Protein AF-A0A2J6HKF2-F1 (afdb_monomer)

Sequence (153 aa):
IDINWTRMLIRAAAVVVIFVSSYIFFDYIINKNQEPVIAEVEANDPEDIRTYQELMEAEYYYTSMIENRKEEFIRLTGNNAPLRKEITIELKELDKVYRELKEDLKDNADNEEVVVAMIQNYRLKLEILEEILLQLQPANENTKDDEKKSINL

Secondary structure (DSSP, 8-state):
----HHHHHHHHHHHHHHHHHHHHHHHHHHTTS------------HHHHHHHHHHHHHHHHHHHHHHHHHHHHHHHHTT-HHHHHHHHHHHHHHHHHHHHHHHHGGGTS-HHHHHHHHHHHHHHHHHHHHHHHHHHS-S-S--SSS-------

Nearest PDB structures (foldseek):
  5n72-assembly1_A-2  TM=4.509E-01  e=8.449E-01  Legionella pneumophila
  6zbf-assembly1_D  TM=2.343E-01  e=2.184E+00  Plasmodium falciparum

Solvent-accessible surface area (backbone atoms only — not comparable to full-atom values): 9293 Å² total; per-residue (Å²): 133,88,74,69,59,67,64,58,50,52,53,56,49,48,52,54,47,49,55,54,49,52,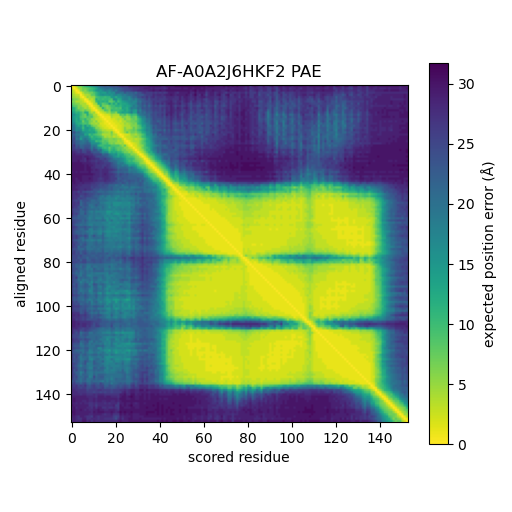54,56,52,49,54,73,71,64,73,78,79,77,79,90,74,87,79,75,92,73,89,82,56,75,64,61,58,52,50,54,50,53,42,53,54,45,53,57,55,42,51,55,52,36,52,56,40,49,54,50,44,52,64,76,46,68,84,48,58,69,62,54,50,53,56,51,51,54,50,48,50,48,54,48,54,46,53,51,43,55,51,45,47,72,72,71,53,60,56,65,62,38,43,53,52,48,51,48,48,47,50,50,53,35,48,56,43,52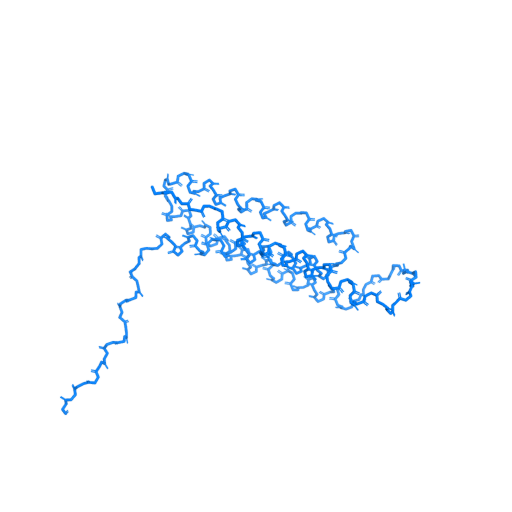,56,53,42,61,72,68,47,76,95,77,84,86,84,87,84,89,77,82,73,88,78,89,135

Structure (mmCIF, N/CA/C/O backbone):
data_AF-A0A2J6HKF2-F1
#
_entry.id   AF-A0A2J6HKF2-F1
#
loop_
_atom_site.group_PDB
_atom_site.id
_atom_site.type_symbol
_atom_site.label_atom_id
_atom_site.label_alt_id
_atom_site.label_comp_id
_atom_site.label_asym_id
_atom_site.label_entity_id
_atom_site.label_seq_id
_atom_site.pdbx_PDB_ins_code
_atom_site.Cartn_x
_atom_site.Cartn_y
_atom_site.Cartn_z
_atom_site.occupancy
_atom_site.B_iso_or_equiv
_atom_site.auth_seq_id
_atom_site.auth_comp_id
_atom_site.auth_asym_id
_atom_site.auth_atom_id
_atom_site.pdbx_PDB_model_num
ATOM 1 N N . ILE A 1 1 ? -33.336 -10.599 2.705 1.00 41.84 1 ILE A N 1
ATOM 2 C CA . ILE A 1 1 ? -32.829 -9.612 1.724 1.00 41.84 1 ILE A CA 1
ATOM 3 C C . ILE A 1 1 ? -31.877 -10.396 0.850 1.00 41.84 1 ILE A C 1
ATOM 5 O O . ILE A 1 1 ? -30.749 -10.633 1.261 1.00 41.84 1 ILE A O 1
ATOM 9 N N . ASP A 1 2 ? -32.374 -10.914 -0.268 1.00 44.84 2 ASP A N 1
ATOM 10 C CA . ASP A 1 2 ? -31.558 -11.728 -1.164 1.00 44.84 2 ASP A CA 1
ATOM 11 C C . ASP A 1 2 ? -30.706 -10.786 -2.009 1.00 44.84 2 ASP A C 1
ATOM 13 O O . ASP A 1 2 ? -31.159 -10.167 -2.972 1.00 44.84 2 ASP A O 1
ATOM 17 N N . ILE A 1 3 ? -29.474 -10.595 -1.545 1.00 61.59 3 ILE A N 1
ATOM 18 C CA . ILE A 1 3 ? -28.462 -9.783 -2.210 1.00 61.59 3 ILE A CA 1
ATOM 19 C C . ILE A 1 3 ? -28.074 -10.515 -3.495 1.00 61.59 3 ILE A C 1
ATOM 21 O O . ILE A 1 3 ? -27.706 -11.686 -3.484 1.00 61.59 3 ILE A O 1
ATOM 25 N N . ASN A 1 4 ? -28.206 -9.832 -4.629 1.00 52.34 4 ASN A N 1
ATOM 26 C CA . ASN A 1 4 ? -28.032 -10.413 -5.957 1.00 52.34 4 ASN A CA 1
ATOM 27 C C . ASN A 1 4 ? -26.537 -10.435 -6.337 1.00 52.34 4 ASN A C 1
ATOM 29 O O . ASN A 1 4 ? -26.065 -9.646 -7.160 1.00 52.34 4 ASN A O 1
ATOM 33 N N . TRP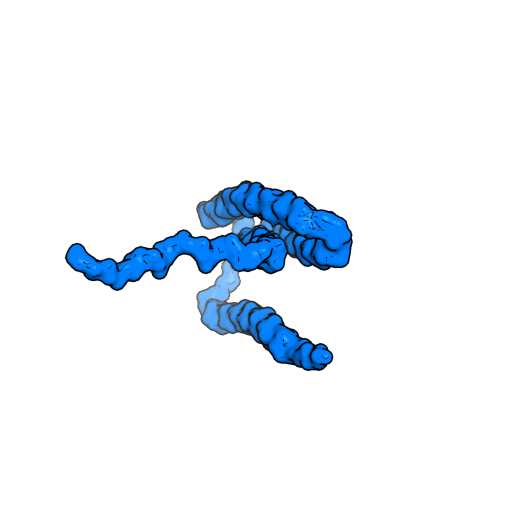 A 1 5 ? -25.789 -11.339 -5.697 1.00 53.00 5 TRP A N 1
ATOM 34 C CA . TRP A 1 5 ? -24.332 -11.523 -5.812 1.00 53.00 5 TRP A CA 1
ATOM 35 C C . TRP A 1 5 ? -23.825 -11.712 -7.249 1.00 53.00 5 TRP A C 1
ATOM 37 O O . TRP A 1 5 ? -22.686 -11.376 -7.569 1.00 53.00 5 TRP A O 1
ATOM 47 N N . THR A 1 6 ? -24.688 -12.164 -8.155 1.00 52.53 6 THR A N 1
ATOM 48 C CA . THR A 1 6 ? -24.364 -12.369 -9.570 1.00 52.53 6 THR A CA 1
ATOM 49 C C . THR A 1 6 ? -24.029 -11.070 -10.304 1.00 52.53 6 THR A C 1
ATOM 51 O O . THR A 1 6 ? -23.136 -11.064 -11.144 1.00 52.53 6 THR A O 1
ATOM 54 N N . ARG A 1 7 ? -24.660 -9.934 -9.970 1.00 45.19 7 ARG A N 1
ATOM 55 C CA . ARG A 1 7 ? -24.357 -8.648 -10.633 1.00 45.19 7 ARG A CA 1
ATOM 56 C C . ARG A 1 7 ? -23.067 -8.004 -10.131 1.00 45.19 7 ARG A C 1
ATOM 58 O O . ARG A 1 7 ? -22.425 -7.280 -10.886 1.00 45.19 7 ARG A O 1
ATOM 65 N N . MET A 1 8 ? -22.699 -8.264 -8.879 1.00 48.19 8 MET A N 1
ATOM 66 C CA . MET A 1 8 ? -21.469 -7.746 -8.277 1.00 48.19 8 MET A CA 1
ATOM 67 C C . MET A 1 8 ? -20.250 -8.528 -8.789 1.00 48.19 8 MET A C 1
ATOM 69 O O . MET A 1 8 ? -19.262 -7.923 -9.194 1.00 48.19 8 MET A O 1
ATOM 73 N N . LEU A 1 9 ? -20.385 -9.853 -8.931 1.00 53.12 9 LEU A N 1
ATOM 74 C CA . LEU A 1 9 ? -19.372 -10.704 -9.561 1.00 53.12 9 LEU A CA 1
ATOM 75 C C . LEU A 1 9 ? -19.178 -10.401 -11.052 1.00 53.12 9 LEU A C 1
ATOM 77 O O . LEU A 1 9 ? -18.043 -10.375 -11.508 1.00 53.12 9 LEU A O 1
ATOM 81 N N . ILE A 1 10 ? -20.243 -10.107 -11.811 1.00 41.16 10 ILE A N 1
ATOM 82 C CA . ILE A 1 10 ? -20.109 -9.736 -13.234 1.00 41.16 10 ILE A CA 1
ATOM 83 C C . ILE A 1 10 ? -19.334 -8.417 -13.404 1.00 41.16 10 ILE A C 1
ATOM 85 O O . ILE A 1 10 ? -18.584 -8.283 -14.365 1.00 41.16 10 ILE A O 1
ATOM 89 N N . ARG A 1 11 ? -19.458 -7.457 -12.474 1.00 43.72 11 ARG A N 1
ATOM 90 C CA . ARG A 1 11 ? -18.701 -6.191 -12.523 1.00 43.72 11 ARG A CA 1
ATOM 91 C C . ARG A 1 11 ? -17.224 -6.381 -12.170 1.00 43.72 11 ARG A C 1
ATOM 93 O O . ARG A 1 11 ? -16.383 -5.848 -12.881 1.00 43.72 11 ARG A O 1
ATOM 100 N N . ALA A 1 12 ? -16.909 -7.186 -11.154 1.00 49.03 12 ALA A N 1
ATOM 101 C CA . ALA A 1 12 ? -15.525 -7.532 -10.816 1.00 49.03 12 ALA A CA 1
ATOM 102 C C . ALA A 1 12 ? -14.856 -8.385 -11.914 1.00 49.03 12 ALA A C 1
ATOM 104 O O . ALA A 1 12 ? -13.727 -8.113 -12.315 1.00 49.03 12 ALA A O 1
ATOM 105 N N . ALA A 1 13 ? -15.582 -9.354 -12.481 1.00 49.31 13 ALA A N 1
ATOM 106 C CA . ALA A 1 13 ? -15.103 -10.162 -13.599 1.00 49.31 13 ALA A CA 1
ATOM 107 C C . ALA A 1 13 ? -14.910 -9.328 -14.874 1.00 49.31 13 ALA A C 1
ATOM 109 O O . ALA A 1 13 ? -13.947 -9.557 -15.592 1.00 49.31 13 ALA A O 1
ATOM 110 N N . ALA A 1 14 ? -15.765 -8.336 -15.148 1.00 44.91 14 ALA A N 1
ATOM 111 C CA . ALA A 1 14 ? -15.590 -7.449 -16.296 1.00 44.91 14 ALA A CA 1
ATOM 112 C C . ALA A 1 14 ? -14.310 -6.609 -16.190 1.00 44.91 14 ALA A C 1
ATOM 114 O O . ALA A 1 14 ? -13.643 -6.429 -17.197 1.00 44.91 14 ALA A O 1
ATOM 115 N N . VAL A 1 15 ? -13.927 -6.151 -14.993 1.00 49.38 15 VAL A N 1
ATOM 116 C CA . VAL A 1 15 ? -12.674 -5.402 -14.790 1.00 49.38 15 VAL A CA 1
ATOM 117 C C . VAL A 1 15 ? -11.463 -6.304 -15.034 1.00 49.38 15 VAL A C 1
ATOM 119 O O . VAL A 1 15 ? -10.610 -5.957 -15.841 1.00 49.38 15 VAL A O 1
ATOM 122 N N . VAL A 1 16 ? -11.431 -7.505 -14.447 1.00 52.12 16 VAL A N 1
ATOM 123 C CA . VAL A 1 16 ? -10.344 -8.478 -14.676 1.00 52.12 16 VAL A CA 1
ATOM 124 C C . VAL A 1 16 ? -10.275 -8.908 -16.145 1.00 52.12 16 VAL A C 1
ATOM 126 O O . VAL A 1 16 ? -9.195 -8.979 -16.720 1.00 52.12 16 VAL A O 1
ATOM 129 N N . VAL A 1 17 ? -11.421 -9.129 -16.795 1.00 52.28 17 VAL A N 1
ATOM 130 C CA . VAL A 1 17 ? -11.484 -9.449 -18.227 1.00 52.28 17 VAL A CA 1
ATOM 131 C C . VAL A 1 17 ? -11.051 -8.259 -19.081 1.00 52.28 17 VAL A C 1
ATOM 133 O O . VAL A 1 17 ? -10.390 -8.487 -20.084 1.00 52.28 17 VAL A O 1
ATOM 136 N N . ILE A 1 18 ? -11.346 -7.008 -18.713 1.00 58.44 18 ILE A N 1
ATOM 137 C CA . ILE A 1 18 ? -10.837 -5.814 -19.413 1.00 58.44 18 ILE A CA 1
ATOM 138 C C . ILE A 1 18 ? -9.315 -5.726 -19.276 1.00 58.44 18 ILE A C 1
ATOM 140 O O . ILE A 1 18 ? -8.656 -5.522 -20.284 1.00 58.44 18 ILE A O 1
ATOM 144 N N . PHE A 1 19 ? -8.739 -5.958 -18.093 1.00 55.31 19 PHE A N 1
ATOM 145 C CA . PHE A 1 19 ? -7.281 -5.966 -17.916 1.00 55.31 19 PHE A CA 1
ATOM 146 C C . PHE A 1 19 ? -6.605 -7.097 -18.705 1.00 55.31 19 PHE A C 1
ATOM 148 O O . PHE A 1 19 ? -5.658 -6.848 -19.445 1.00 55.31 19 PHE A O 1
ATOM 155 N N . VAL A 1 20 ? -7.142 -8.319 -18.648 1.00 57.41 20 VAL A N 1
ATOM 156 C CA . VAL A 1 20 ? -6.586 -9.473 -19.378 1.00 57.41 20 VAL A CA 1
ATOM 157 C C . VAL A 1 20 ? -6.794 -9.342 -20.891 1.00 57.41 20 VAL A C 1
ATOM 159 O O . VAL A 1 20 ? -5.908 -9.670 -21.674 1.00 57.41 20 VAL A O 1
ATOM 162 N N . SER A 1 21 ? -7.946 -8.836 -21.338 1.00 39.84 21 SER A N 1
ATOM 163 C CA . SER A 1 21 ? -8.199 -8.614 -22.768 1.00 39.84 21 SER A CA 1
ATOM 164 C C . SER A 1 21 ? -7.426 -7.419 -23.320 1.00 39.84 21 SER A C 1
ATOM 166 O O . SER A 1 21 ? -6.968 -7.497 -24.454 1.00 39.84 21 SER A O 1
ATOM 168 N N . SER A 1 22 ? -7.213 -6.362 -22.528 1.00 52.97 22 SER A N 1
ATOM 169 C CA . SER A 1 22 ? -6.341 -5.235 -22.880 1.00 52.97 22 SER A CA 1
ATOM 170 C C . SER A 1 22 ? -4.886 -5.684 -23.020 1.00 52.97 22 SER A C 1
ATOM 172 O O . SER A 1 22 ? -4.218 -5.229 -23.942 1.00 52.97 22 SER A O 1
ATOM 174 N N . TYR A 1 23 ? -4.426 -6.614 -22.174 1.00 61.97 23 TYR A N 1
ATOM 175 C CA . TYR A 1 23 ? -3.093 -7.219 -22.259 1.00 61.97 23 TYR A CA 1
ATOM 176 C C . TYR A 1 23 ? -2.910 -8.028 -23.558 1.00 61.97 23 TYR A C 1
ATOM 178 O O . TYR A 1 23 ? -1.983 -7.781 -24.324 1.00 61.97 23 TYR A O 1
ATOM 186 N N . ILE A 1 24 ? -3.862 -8.910 -23.898 1.00 57.03 24 ILE A N 1
ATOM 187 C CA . ILE A 1 24 ? -3.799 -9.721 -25.134 1.00 57.03 24 ILE A CA 1
ATOM 188 C C . ILE A 1 24 ? -3.979 -8.860 -26.405 1.00 57.03 24 ILE A C 1
ATOM 190 O O . ILE A 1 24 ? -3.396 -9.145 -27.451 1.00 57.03 24 ILE A O 1
ATOM 194 N N . PHE A 1 25 ? -4.790 -7.798 -26.341 1.00 53.94 25 PHE A N 1
ATOM 195 C CA . PHE A 1 25 ? -5.052 -6.900 -27.473 1.00 53.94 25 PHE A CA 1
ATOM 196 C C . PHE A 1 25 ? -3.847 -6.011 -27.825 1.00 53.94 25 PHE A C 1
ATOM 198 O O . PHE A 1 25 ? -3.660 -5.688 -29.000 1.00 53.94 25 PHE A O 1
ATOM 205 N N . PHE A 1 26 ? -3.020 -5.648 -26.837 1.00 53.91 26 PHE A N 1
ATOM 206 C CA . PHE A 1 26 ? -1.801 -4.862 -27.052 1.00 53.91 26 PHE A CA 1
ATOM 207 C C . PHE A 1 26 ? -0.702 -5.680 -27.753 1.00 53.91 26 PHE A C 1
ATOM 209 O O . PHE A 1 26 ? -0.133 -5.201 -28.737 1.00 53.91 26 PHE A O 1
ATOM 216 N N . ASP A 1 27 ? -0.488 -6.936 -27.338 1.00 55.44 27 ASP A N 1
ATOM 217 C CA . ASP A 1 27 ? 0.474 -7.857 -27.970 1.00 55.44 27 ASP A CA 1
ATOM 218 C C . ASP A 1 27 ? 0.139 -8.105 -29.460 1.00 55.44 27 ASP A C 1
ATOM 220 O O . ASP A 1 27 ? 0.992 -7.995 -30.340 1.00 55.44 27 ASP A O 1
ATOM 224 N N . TYR A 1 28 ? -1.144 -8.304 -29.796 1.00 59.81 28 TYR A N 1
ATOM 225 C CA . TYR A 1 28 ? -1.573 -8.587 -31.176 1.00 59.81 28 TYR A CA 1
ATOM 226 C C . TYR A 1 28 ? -1.420 -7.407 -32.164 1.00 59.81 28 TYR A C 1
ATOM 228 O O . TYR A 1 28 ? -1.269 -7.632 -33.368 1.00 59.81 28 TYR A O 1
ATOM 236 N N . ILE A 1 29 ? -1.477 -6.150 -31.703 1.00 53.44 29 ILE A N 1
ATOM 237 C CA . ILE A 1 29 ? -1.388 -4.964 -32.582 1.00 53.44 29 ILE A CA 1
ATOM 238 C C . ILE A 1 29 ? 0.049 -4.436 -32.711 1.00 53.44 29 ILE A C 1
ATOM 240 O O . ILE A 1 29 ? 0.401 -3.913 -33.772 1.00 53.44 29 ILE A O 1
ATOM 244 N N . ILE A 1 30 ? 0.888 -4.594 -31.682 1.00 53.31 30 ILE A N 1
ATOM 245 C CA . ILE A 1 30 ? 2.259 -4.053 -31.664 1.00 53.31 30 ILE A CA 1
ATOM 246 C C . ILE A 1 30 ? 3.281 -5.047 -32.246 1.00 53.31 30 ILE A C 1
ATOM 248 O O . ILE A 1 30 ? 4.246 -4.630 -32.892 1.00 53.31 30 ILE A O 1
ATOM 252 N N . ASN A 1 31 ? 3.028 -6.356 -32.156 1.00 48.28 31 ASN A N 1
ATOM 253 C CA . ASN A 1 31 ? 3.971 -7.407 -32.554 1.00 48.28 31 ASN A CA 1
ATOM 254 C C . ASN A 1 31 ? 3.982 -7.750 -34.067 1.00 48.28 31 ASN A C 1
ATOM 256 O O . ASN A 1 31 ? 4.092 -8.914 -34.452 1.00 48.28 31 ASN A O 1
ATOM 260 N N . LYS A 1 32 ? 3.838 -6.761 -34.968 1.00 46.19 32 LYS A N 1
ATOM 261 C CA . LYS A 1 32 ? 3.923 -7.003 -36.430 1.00 46.19 32 LYS A CA 1
ATOM 262 C C . LYS A 1 32 ? 5.205 -6.503 -37.107 1.00 46.19 32 LYS A C 1
ATOM 264 O O . LYS A 1 32 ? 5.373 -6.784 -38.287 1.00 46.19 32 LYS A O 1
ATOM 269 N N . ASN A 1 33 ? 6.122 -5.819 -36.416 1.00 46.97 33 ASN A N 1
ATOM 270 C CA . ASN A 1 33 ? 7.251 -5.154 -37.094 1.00 46.97 33 ASN A CA 1
ATOM 271 C C . ASN A 1 33 ? 8.642 -5.284 -36.441 1.00 46.97 33 ASN A C 1
ATOM 273 O O . ASN A 1 33 ? 9.504 -4.469 -36.764 1.00 46.97 33 ASN A O 1
ATOM 277 N N . GLN A 1 34 ? 8.925 -6.261 -35.576 1.00 44.22 34 GLN A N 1
ATOM 278 C CA . GLN A 1 34 ? 10.287 -6.399 -35.035 1.00 44.22 34 GLN A CA 1
ATOM 279 C C . GLN A 1 34 ? 10.849 -7.807 -35.232 1.00 44.22 34 GLN A C 1
ATOM 281 O O . GLN A 1 34 ? 10.341 -8.793 -34.708 1.00 44.22 34 GLN A O 1
ATOM 286 N N . GLU A 1 35 ? 11.891 -7.876 -36.062 1.00 42.75 35 GLU A N 1
ATOM 287 C CA . GLU A 1 35 ? 12.755 -9.045 -36.198 1.00 42.75 35 GLU A CA 1
ATOM 288 C C . GLU A 1 35 ? 13.556 -9.287 -34.907 1.00 42.75 35 GLU A C 1
ATOM 290 O O . GLU A 1 35 ? 13.872 -8.329 -34.196 1.00 42.75 35 GLU A O 1
ATOM 295 N N . PRO A 1 36 ? 13.923 -10.544 -34.597 1.00 44.44 36 PRO A N 1
ATOM 296 C CA . PRO A 1 36 ? 14.576 -10.874 -33.342 1.00 44.44 36 PRO A CA 1
ATOM 297 C C . PRO A 1 36 ? 16.064 -10.509 -33.410 1.00 44.44 36 PRO A C 1
ATOM 299 O O . PRO A 1 36 ? 16.843 -11.159 -34.109 1.00 44.44 36 PRO A O 1
ATOM 302 N N . VAL A 1 37 ? 16.481 -9.491 -32.656 1.00 40.50 37 VAL A N 1
ATOM 303 C CA . VAL A 1 37 ? 17.900 -9.250 -32.367 1.00 40.50 37 VAL A CA 1
ATOM 304 C C . VAL A 1 37 ? 18.256 -9.998 -31.086 1.00 40.50 37 VAL A C 1
ATOM 306 O O . VAL A 1 37 ? 17.614 -9.846 -30.053 1.00 40.50 37 VAL A O 1
ATOM 309 N N . ILE A 1 38 ? 19.274 -10.847 -31.181 1.00 48.09 38 ILE A N 1
ATOM 310 C CA . ILE A 1 38 ? 19.837 -11.620 -30.074 1.00 48.09 38 ILE A CA 1
ATOM 311 C C . ILE A 1 38 ? 20.533 -10.616 -29.141 1.00 48.09 38 ILE A C 1
ATOM 313 O O . ILE A 1 38 ? 21.548 -10.041 -29.527 1.00 48.09 38 ILE A O 1
ATOM 317 N N . ALA A 1 39 ? 19.958 -10.348 -27.968 1.00 45.59 39 ALA A N 1
ATOM 318 C CA . ALA A 1 39 ? 20.466 -9.337 -27.046 1.00 45.59 39 ALA A CA 1
ATOM 319 C C . ALA A 1 39 ? 21.625 -9.888 -26.201 1.00 45.59 39 ALA A C 1
ATOM 321 O O . ALA A 1 39 ? 21.461 -10.791 -25.378 1.00 45.59 39 ALA A O 1
ATOM 322 N N . GLU A 1 40 ? 22.808 -9.329 -26.435 1.00 39.88 40 GLU A N 1
ATOM 323 C CA . GLU A 1 40 ? 23.931 -9.343 -25.505 1.00 39.88 40 GLU A CA 1
ATOM 324 C C . GLU A 1 40 ? 23.541 -8.490 -24.286 1.00 39.88 40 GLU A C 1
ATOM 326 O O . GLU A 1 40 ? 22.995 -7.398 -24.435 1.00 39.88 40 GLU A O 1
ATOM 331 N N . VAL A 1 41 ? 23.761 -9.013 -23.079 1.00 48.56 41 VAL A N 1
ATOM 332 C CA . VAL A 1 41 ? 23.441 -8.328 -21.820 1.00 48.56 41 VAL A CA 1
ATOM 333 C C . VAL A 1 41 ? 24.370 -7.125 -21.659 1.00 48.56 41 VAL A C 1
ATOM 335 O O . VAL A 1 41 ? 25.511 -7.275 -21.221 1.00 48.56 41 VAL A O 1
ATOM 338 N N . GLU A 1 42 ? 23.876 -5.934 -21.982 1.00 42.06 42 GLU A N 1
ATOM 339 C CA . GLU A 1 42 ? 24.492 -4.664 -21.604 1.00 42.06 42 GLU A CA 1
ATOM 340 C C . GLU A 1 42 ? 23.560 -3.964 -20.609 1.00 42.06 42 GLU A C 1
ATOM 342 O O . GLU A 1 42 ? 22.557 -3.356 -20.964 1.00 42.06 42 GLU A O 1
ATOM 347 N N . ALA A 1 43 ? 23.865 -4.132 -19.321 1.00 53.22 43 ALA A N 1
ATOM 348 C CA . ALA A 1 43 ? 23.220 -3.379 -18.258 1.00 53.22 43 ALA A CA 1
ATOM 349 C C . ALA A 1 43 ? 23.590 -1.892 -18.388 1.00 53.22 43 ALA A C 1
ATOM 351 O O . ALA A 1 43 ? 24.755 -1.582 -18.656 1.00 53.22 43 ALA A O 1
ATOM 352 N N . ASN A 1 44 ? 22.622 -1.022 -18.080 1.00 52.44 44 ASN A N 1
ATOM 353 C CA . ASN A 1 44 ? 22.648 0.451 -18.024 1.00 52.44 44 ASN A CA 1
ATOM 354 C C . ASN A 1 44 ? 21.972 1.168 -19.209 1.00 52.44 44 ASN A C 1
ATOM 356 O O . ASN A 1 44 ? 22.584 2.022 -19.854 1.00 52.44 44 ASN A O 1
ATOM 360 N N . ASP A 1 45 ? 20.681 0.903 -19.421 1.00 59.62 45 ASP A N 1
ATOM 361 C CA . ASP A 1 45 ? 19.794 1.875 -20.066 1.00 59.62 45 ASP A CA 1
ATOM 362 C C . ASP A 1 45 ? 19.431 2.987 -19.045 1.00 59.62 45 ASP A C 1
ATOM 364 O O . ASP A 1 45 ? 19.053 2.680 -17.908 1.00 59.62 45 ASP A O 1
ATOM 368 N N . PRO A 1 46 ? 19.566 4.287 -19.378 1.00 59.75 46 PRO A N 1
ATOM 369 C CA . PRO A 1 46 ? 19.100 5.396 -18.540 1.00 59.75 46 PRO A CA 1
ATOM 370 C C . PRO A 1 46 ? 17.632 5.291 -18.091 1.00 59.75 46 PRO A C 1
ATOM 372 O O . PRO A 1 46 ? 17.273 5.864 -17.058 1.00 59.75 46 PRO A O 1
ATOM 375 N N . GLU A 1 47 ? 16.793 4.592 -18.856 1.00 63.62 47 GLU A N 1
ATOM 376 C CA . GLU A 1 47 ? 15.380 4.372 -18.547 1.00 63.62 47 GLU A CA 1
ATOM 377 C C . GLU A 1 47 ? 15.186 3.487 -17.303 1.00 63.62 47 GLU A C 1
ATOM 379 O O . GLU A 1 47 ? 14.444 3.875 -16.398 1.00 63.62 47 GLU A O 1
ATOM 384 N N . ASP A 1 48 ? 15.943 2.392 -17.170 1.00 67.81 48 ASP A N 1
ATOM 385 C CA . ASP A 1 48 ? 15.889 1.493 -16.003 1.00 67.81 48 ASP A CA 1
ATOM 386 C C . ASP A 1 48 ? 16.228 2.223 -14.689 1.00 67.81 48 ASP A C 1
ATOM 388 O O . ASP A 1 48 ? 15.606 1.999 -13.647 1.00 67.81 48 ASP A O 1
ATOM 392 N N . ILE A 1 49 ? 17.199 3.144 -14.731 1.00 72.81 49 ILE A N 1
ATOM 393 C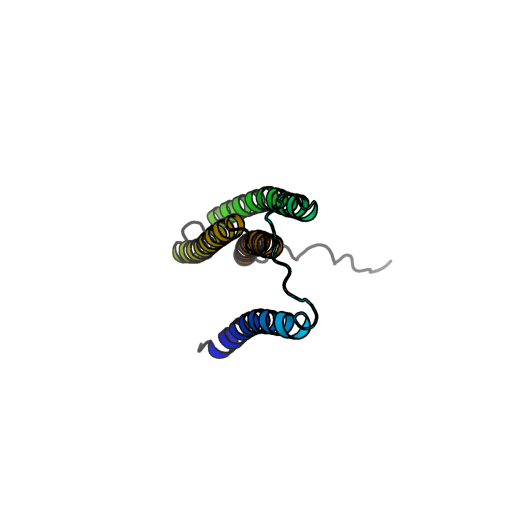 CA . ILE A 1 49 ? 17.628 3.924 -13.558 1.00 72.81 49 ILE A CA 1
ATOM 394 C C . ILE A 1 49 ? 16.509 4.860 -13.086 1.00 72.81 49 ILE A C 1
ATOM 396 O O . ILE A 1 49 ? 16.269 4.973 -11.880 1.00 72.81 49 ILE A O 1
ATOM 400 N N . ARG A 1 50 ? 15.818 5.532 -14.018 1.00 78.69 50 ARG A N 1
ATOM 401 C CA . ARG A 1 50 ? 14.704 6.438 -13.695 1.00 78.69 50 ARG A CA 1
ATOM 402 C C . ARG A 1 50 ? 13.544 5.660 -13.079 1.00 78.69 50 ARG A C 1
ATOM 404 O O . ARG A 1 50 ? 13.048 6.040 -12.023 1.00 78.69 50 ARG A O 1
ATOM 411 N N . THR A 1 51 ? 13.170 4.549 -13.699 1.00 78.94 51 THR A N 1
ATOM 412 C CA . THR A 1 51 ? 12.070 3.690 -13.256 1.00 78.94 51 THR A CA 1
ATOM 413 C C . THR A 1 51 ? 12.325 3.127 -11.853 1.00 78.94 51 THR A C 1
ATOM 415 O O . THR A 1 51 ? 11.454 3.180 -10.983 1.00 78.94 51 THR A O 1
ATOM 418 N N . TYR A 1 52 ? 13.549 2.676 -11.562 1.00 83.88 52 TYR A N 1
ATOM 419 C CA . TYR A 1 52 ? 13.906 2.226 -10.214 1.00 83.88 52 TYR A CA 1
ATOM 420 C C . TYR A 1 52 ? 13.860 3.361 -9.176 1.00 83.88 52 TYR A C 1
ATOM 422 O O . TYR A 1 52 ? 13.466 3.152 -8.027 1.00 83.88 52 TYR A O 1
ATOM 430 N N . GLN A 1 53 ? 14.235 4.582 -9.565 1.00 87.44 53 GLN A N 1
ATOM 431 C CA . GLN A 1 53 ? 14.124 5.745 -8.690 1.00 87.44 53 GLN A CA 1
ATOM 432 C C . GLN A 1 53 ? 12.662 6.079 -8.358 1.00 87.44 53 GLN A C 1
ATOM 434 O O . GLN A 1 53 ? 12.347 6.317 -7.191 1.00 87.44 53 GLN A O 1
ATOM 439 N N . GLU A 1 54 ? 11.764 6.025 -9.343 1.00 87.69 54 GLU A N 1
ATOM 440 C CA . GLU A 1 54 ? 10.323 6.206 -9.133 1.00 87.69 54 GLU A CA 1
ATOM 441 C C . GLU A 1 54 ? 9.754 5.167 -8.156 1.00 87.69 54 GLU A C 1
ATOM 443 O O . GLU A 1 54 ? 8.978 5.519 -7.262 1.00 87.69 54 GLU A O 1
ATOM 448 N N . LEU A 1 55 ? 10.188 3.904 -8.264 1.00 89.88 55 LEU A N 1
ATOM 449 C CA . LEU A 1 55 ? 9.812 2.860 -7.311 1.00 89.88 55 LEU A CA 1
ATOM 450 C C . LEU A 1 55 ? 10.242 3.217 -5.883 1.00 89.88 55 LEU A C 1
ATOM 452 O O . LEU A 1 55 ? 9.426 3.130 -4.968 1.00 89.88 55 LEU A O 1
ATOM 456 N N . MET A 1 56 ? 11.494 3.637 -5.679 1.00 91.25 56 MET A N 1
ATOM 457 C CA . MET A 1 56 ? 11.997 3.992 -4.344 1.00 91.25 56 MET A CA 1
ATOM 458 C C . MET A 1 56 ? 11.228 5.165 -3.721 1.00 91.25 56 MET A C 1
ATOM 460 O O . MET A 1 56 ? 10.906 5.147 -2.530 1.00 91.25 56 MET A O 1
ATOM 464 N N . GLU A 1 57 ? 10.924 6.194 -4.514 1.00 93.06 57 GLU A N 1
ATOM 465 C CA . GLU A 1 57 ? 10.146 7.350 -4.057 1.00 93.06 57 GLU A CA 1
ATOM 466 C C . GLU A 1 57 ? 8.719 6.938 -3.670 1.00 93.06 57 GLU A C 1
ATOM 468 O O . GLU A 1 57 ? 8.213 7.336 -2.614 1.00 93.06 57 GLU A O 1
ATOM 473 N N . ALA A 1 58 ? 8.093 6.080 -4.480 1.00 91.12 58 ALA A N 1
ATOM 474 C CA . ALA A 1 58 ? 6.781 5.521 -4.198 1.00 91.12 58 ALA A CA 1
ATOM 475 C C . ALA A 1 58 ? 6.785 4.631 -2.944 1.00 91.12 58 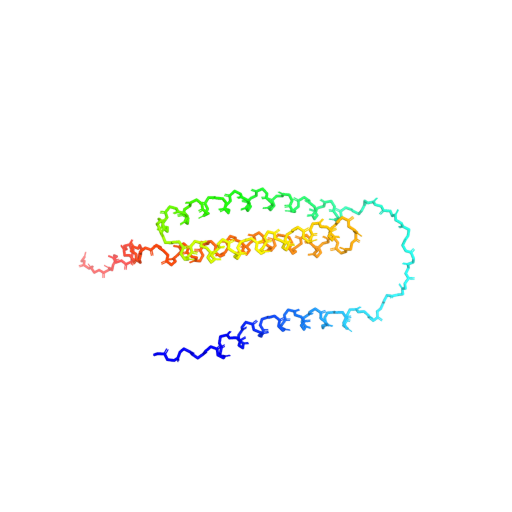ALA A C 1
ATOM 477 O O . ALA A 1 58 ? 5.910 4.797 -2.092 1.00 91.12 58 ALA A O 1
ATOM 478 N N . GLU A 1 59 ? 7.764 3.733 -2.785 1.00 93.25 59 GLU A N 1
ATOM 479 C CA . GLU A 1 59 ? 7.923 2.891 -1.592 1.00 93.25 59 GLU A CA 1
ATOM 480 C C . GLU A 1 59 ? 7.973 3.753 -0.329 1.00 93.25 59 GLU A C 1
ATOM 482 O O . GLU A 1 59 ? 7.231 3.505 0.625 1.00 93.25 59 GLU A O 1
ATOM 487 N N . TYR A 1 60 ? 8.813 4.792 -0.329 1.00 94.31 60 TYR A N 1
ATOM 488 C CA . TYR A 1 60 ? 8.953 5.697 0.806 1.00 94.31 60 TYR A CA 1
ATOM 489 C C . TYR A 1 60 ? 7.638 6.421 1.122 1.00 94.31 60 TYR A C 1
ATOM 491 O O . TYR A 1 60 ? 7.172 6.412 2.268 1.00 94.31 60 TYR A O 1
ATOM 499 N N . TYR A 1 61 ? 7.017 7.022 0.105 1.00 94.75 61 TYR A N 1
ATOM 500 C CA . TYR A 1 61 ? 5.794 7.801 0.264 1.00 94.75 61 TYR A CA 1
ATOM 501 C C . TYR A 1 61 ? 4.612 6.937 0.726 1.00 94.75 61 TYR A C 1
ATOM 503 O O . TYR A 1 61 ? 3.992 7.215 1.759 1.00 94.75 61 TYR A O 1
ATOM 511 N N . TYR A 1 62 ? 4.305 5.863 -0.006 1.00 95.50 62 TYR A N 1
ATOM 512 C CA . TYR A 1 62 ? 3.128 5.046 0.267 1.00 95.50 62 TYR A CA 1
ATOM 513 C C .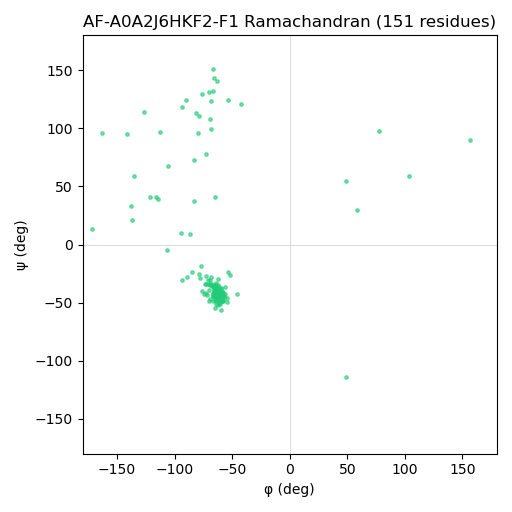 TYR A 1 62 ? 3.270 4.220 1.540 1.00 95.50 62 TYR A C 1
ATOM 515 O O . TYR A 1 62 ? 2.278 4.064 2.246 1.00 95.50 62 TYR A O 1
ATOM 523 N N . THR A 1 63 ? 4.470 3.747 1.896 1.00 95.31 63 THR A N 1
ATOM 524 C CA . THR A 1 63 ? 4.664 3.013 3.161 1.00 95.31 63 THR A CA 1
ATOM 525 C C . THR A 1 63 ? 4.289 3.879 4.361 1.00 95.31 63 THR A C 1
ATOM 527 O O . THR A 1 63 ? 3.557 3.427 5.240 1.00 95.31 63 THR A O 1
ATOM 530 N N . SER A 1 64 ? 4.718 5.145 4.373 1.00 96.25 64 SER A N 1
ATOM 531 C CA . SER A 1 64 ? 4.350 6.087 5.435 1.00 96.25 64 SER A CA 1
ATOM 532 C C . SER A 1 64 ? 2.833 6.298 5.503 1.00 96.25 64 SER A C 1
ATOM 534 O O . SER A 1 64 ? 2.230 6.212 6.574 1.00 96.25 64 SER A O 1
ATOM 536 N N . MET A 1 65 ? 2.181 6.520 4.359 1.00 97.38 65 MET A N 1
ATOM 537 C CA . MET A 1 65 ? 0.728 6.719 4.303 1.00 97.38 65 MET A CA 1
ATOM 538 C C . MET A 1 65 ? -0.044 5.475 4.762 1.00 97.38 65 MET A C 1
ATOM 540 O O . MET A 1 65 ? -0.974 5.592 5.559 1.00 97.38 65 MET A O 1
ATOM 544 N N . ILE A 1 66 ? 0.363 4.287 4.312 1.00 97.44 66 ILE A N 1
ATOM 545 C CA . ILE A 1 66 ? -0.258 3.010 4.677 1.00 97.44 66 ILE A CA 1
ATOM 546 C C . ILE A 1 66 ? -0.155 2.766 6.178 1.00 97.44 66 ILE A C 1
ATOM 548 O O . ILE A 1 66 ? -1.166 2.431 6.792 1.00 97.44 66 ILE A O 1
ATOM 552 N N . GLU A 1 67 ? 1.018 2.952 6.790 1.00 96.94 67 GLU A N 1
ATOM 553 C CA . GLU A 1 67 ? 1.158 2.734 8.234 1.00 96.94 67 GLU A CA 1
ATOM 554 C C . GLU A 1 67 ? 0.295 3.718 9.034 1.00 96.94 67 GLU A C 1
ATOM 556 O O . GLU A 1 67 ? -0.441 3.291 9.924 1.00 96.94 67 GLU A O 1
ATOM 561 N N . ASN A 1 68 ? 0.249 4.996 8.641 1.00 97.31 68 ASN A N 1
ATOM 562 C CA . ASN A 1 68 ? -0.640 5.975 9.273 1.00 97.31 68 ASN A CA 1
ATOM 563 C C . ASN A 1 68 ? -2.124 5.561 9.190 1.00 97.31 68 ASN A C 1
ATOM 565 O O . ASN A 1 68 ? -2.838 5.575 10.198 1.00 97.31 68 ASN A O 1
ATOM 569 N N . ARG A 1 69 ? -2.608 5.154 8.006 1.00 96.56 69 ARG A N 1
ATOM 570 C CA . ARG A 1 69 ? -4.010 4.726 7.835 1.00 96.56 69 ARG A CA 1
ATOM 571 C C . ARG A 1 69 ? -4.307 3.409 8.541 1.00 96.56 69 ARG A C 1
ATOM 573 O O . ARG A 1 69 ? -5.389 3.233 9.091 1.00 96.56 69 ARG A O 1
ATOM 580 N N . LYS A 1 70 ? -3.349 2.491 8.589 1.00 95.69 70 LYS A N 1
ATOM 581 C CA . LYS A 1 70 ? -3.468 1.224 9.311 1.00 95.69 70 LYS A CA 1
ATOM 582 C C . LYS A 1 70 ? -3.560 1.440 10.820 1.00 95.69 70 LYS A C 1
ATOM 584 O O . LYS A 1 70 ? -4.396 0.810 11.468 1.00 95.69 70 LYS A O 1
ATOM 589 N N . GLU A 1 71 ? -2.772 2.352 11.384 1.00 95.00 71 GLU A N 1
ATOM 590 C CA . GLU A 1 71 ? -2.887 2.748 12.792 1.00 95.00 71 GLU A CA 1
ATOM 591 C C . GLU A 1 71 ? -4.256 3.365 13.102 1.00 95.00 71 GLU A C 1
ATOM 593 O O . GLU A 1 71 ? -4.892 3.021 14.105 1.00 95.00 71 GLU A O 1
ATOM 598 N N . GLU A 1 72 ? -4.750 4.242 12.228 1.00 94.50 72 GLU A N 1
ATOM 599 C CA . GLU A 1 72 ? -6.090 4.809 12.348 1.00 94.50 72 GLU A CA 1
ATOM 600 C C . GLU A 1 72 ? -7.185 3.742 12.253 1.00 94.50 72 GLU A C 1
ATOM 602 O O . GLU A 1 72 ? -8.091 3.713 13.089 1.00 94.50 72 GLU A O 1
ATOM 607 N N . PHE A 1 73 ? -7.071 2.814 11.304 1.00 93.12 73 PHE A N 1
ATOM 608 C CA . PHE A 1 73 ? -8.005 1.707 11.137 1.00 93.12 73 PHE A CA 1
ATOM 609 C C . PHE A 1 73 ? -8.065 0.846 12.398 1.00 93.12 73 PHE A C 1
ATOM 611 O O . PHE A 1 73 ? -9.148 0.532 12.902 1.00 93.12 73 PHE A O 1
ATOM 618 N N . ILE A 1 74 ? -6.908 0.511 12.972 1.00 92.12 74 ILE A N 1
ATOM 619 C CA . ILE A 1 74 ? -6.820 -0.204 14.247 1.00 92.12 74 ILE A CA 1
ATOM 620 C C . ILE A 1 74 ? -7.529 0.611 15.338 1.00 92.12 74 ILE A C 1
ATOM 622 O O . ILE A 1 74 ? -8.390 0.077 16.040 1.00 92.12 74 ILE A O 1
ATOM 626 N N . ARG A 1 75 ? -7.249 1.908 15.462 1.00 91.19 75 ARG A N 1
ATOM 627 C CA . ARG A 1 75 ? -7.881 2.768 16.472 1.00 91.19 75 ARG A CA 1
ATOM 628 C C . ARG A 1 75 ? -9.412 2.786 16.355 1.00 91.19 75 ARG A C 1
ATOM 630 O O . ARG A 1 75 ? -10.081 2.581 17.365 1.00 91.19 75 ARG A O 1
ATOM 637 N N . LEU A 1 76 ? -9.960 2.988 15.155 1.00 89.38 76 LEU A N 1
ATOM 638 C CA . LEU A 1 76 ? -11.409 3.104 14.931 1.00 89.38 76 LEU A CA 1
ATOM 639 C C . LEU A 1 76 ? -12.152 1.771 15.063 1.00 89.38 76 LEU A C 1
ATOM 641 O O . LEU A 1 76 ? -13.281 1.733 15.545 1.00 89.38 76 LEU A O 1
ATOM 645 N N . THR A 1 77 ? -11.526 0.660 14.675 1.00 88.25 77 THR A N 1
ATOM 646 C CA . THR A 1 77 ? -12.175 -0.658 14.745 1.00 88.25 77 THR A CA 1
ATOM 647 C C . THR A 1 77 ? -12.227 -1.250 16.152 1.00 88.25 77 THR A C 1
ATOM 649 O O . THR A 1 77 ? -13.024 -2.159 16.387 1.00 88.25 77 THR A O 1
ATOM 652 N N . GLY A 1 78 ? -11.411 -0.768 17.098 1.00 83.81 78 GLY A N 1
ATOM 653 C CA . GLY A 1 78 ? -11.426 -1.228 18.491 1.00 83.81 78 GLY A CA 1
ATOM 654 C C . GLY A 1 78 ? -11.390 -2.761 18.619 1.00 83.81 78 GLY A C 1
ATOM 655 O O . GLY A 1 78 ? -10.413 -3.400 18.240 1.00 83.81 78 GLY A O 1
ATOM 656 N N . ASN A 1 79 ? -12.475 -3.360 19.125 1.00 80.19 79 ASN A N 1
ATOM 657 C CA . ASN A 1 79 ? -12.608 -4.814 19.318 1.00 80.19 79 ASN A CA 1
ATOM 658 C C . ASN A 1 79 ? -13.309 -5.552 18.159 1.00 80.19 79 ASN A C 1
ATOM 660 O O . ASN A 1 79 ? -13.648 -6.727 18.311 1.00 80.19 79 ASN A O 1
ATOM 664 N N . ASN A 1 80 ? -13.559 -4.906 17.015 1.00 81.75 80 ASN A N 1
ATOM 665 C CA . ASN A 1 80 ? -14.210 -5.534 15.861 1.00 81.75 80 ASN A CA 1
ATOM 666 C C . ASN A 1 80 ? -13.259 -6.524 15.159 1.00 81.75 80 ASN A C 1
ATOM 668 O O . ASN A 1 80 ? -12.643 -6.234 14.132 1.00 81.75 80 ASN A O 1
ATOM 672 N N . ALA A 1 81 ? -13.112 -7.705 15.762 1.00 81.88 81 ALA A N 1
ATOM 673 C CA . ALA A 1 81 ? -12.205 -8.752 15.312 1.00 81.88 81 ALA A CA 1
ATOM 674 C C . ALA A 1 81 ? -12.526 -9.298 13.906 1.00 81.88 81 ALA A C 1
ATOM 676 O O . ALA A 1 81 ? -11.571 -9.529 13.162 1.00 81.88 81 ALA A O 1
ATOM 677 N N . PRO A 1 82 ? -13.802 -9.486 13.498 1.00 87.19 82 PRO A N 1
ATOM 678 C CA . PRO A 1 82 ? -14.122 -9.925 12.140 1.00 87.19 82 PRO A CA 1
ATOM 679 C C . PRO A 1 82 ? -13.625 -8.954 11.065 1.00 87.19 82 PRO A C 1
ATOM 681 O O . PRO A 1 82 ? -12.877 -9.376 10.187 1.00 87.19 82 PRO A O 1
ATOM 684 N N . LEU A 1 83 ? -13.945 -7.660 11.188 1.00 85.06 83 LEU A N 1
ATOM 685 C CA . LEU A 1 83 ? -13.540 -6.652 10.203 1.00 85.06 83 LEU A CA 1
ATOM 686 C C . LE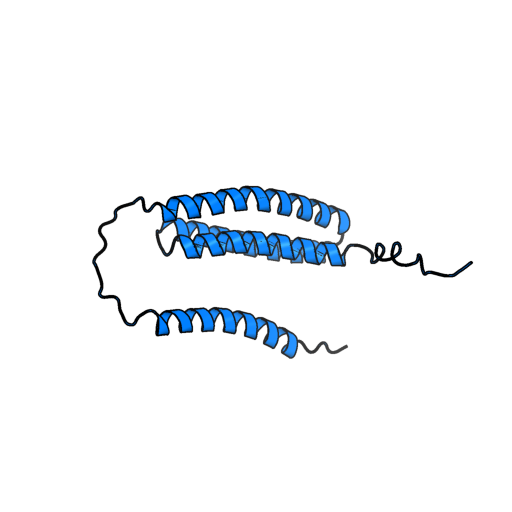U A 1 83 ? -12.016 -6.513 10.130 1.00 85.06 83 LEU A C 1
ATOM 688 O O . LEU A 1 83 ? -11.432 -6.493 9.051 1.00 85.06 83 LEU A O 1
ATOM 692 N N . ARG A 1 84 ? -11.343 -6.482 11.288 1.00 89.12 84 ARG A N 1
ATOM 693 C CA . ARG A 1 84 ? -9.875 -6.462 11.328 1.00 89.12 84 ARG A CA 1
ATOM 694 C C . ARG A 1 84 ? -9.268 -7.660 10.616 1.00 89.12 84 ARG A C 1
ATOM 696 O O . ARG A 1 84 ? -8.280 -7.500 9.908 1.00 89.12 84 ARG A O 1
ATOM 703 N N . LYS A 1 85 ? -9.826 -8.854 10.826 1.00 88.81 85 LYS A N 1
ATOM 704 C CA . LYS A 1 85 ? -9.327 -10.081 10.206 1.00 88.81 85 LYS A CA 1
ATOM 705 C C . LYS A 1 85 ? -9.464 -10.022 8.687 1.00 88.81 85 LYS A C 1
ATOM 707 O O . LYS A 1 85 ? -8.509 -10.380 8.011 1.00 88.81 85 LYS A O 1
ATOM 712 N N . GLU A 1 86 ? -10.611 -9.579 8.186 1.00 87.31 86 GLU A N 1
ATOM 713 C CA . GLU A 1 86 ? -10.887 -9.465 6.752 1.00 87.31 86 GLU A CA 1
ATOM 714 C C . GLU A 1 86 ? -9.898 -8.519 6.062 1.00 87.31 86 GLU A C 1
ATOM 716 O O . GLU A 1 86 ? -9.124 -8.966 5.218 1.00 87.31 86 GLU A O 1
ATOM 721 N N . ILE A 1 87 ? -9.797 -7.273 6.535 1.00 88.69 87 ILE A N 1
ATOM 722 C CA . ILE A 1 87 ? -8.865 -6.283 5.971 1.00 88.69 87 ILE A CA 1
ATOM 723 C C . ILE A 1 87 ? -7.406 -6.736 6.117 1.00 88.69 87 ILE A C 1
ATOM 725 O O . ILE A 1 87 ? -6.597 -6.573 5.211 1.00 88.69 87 ILE A O 1
ATOM 729 N N . THR A 1 88 ? -7.044 -7.371 7.237 1.00 89.81 88 THR A N 1
ATOM 730 C CA . THR A 1 88 ? -5.680 -7.899 7.415 1.00 89.81 88 THR A CA 1
ATOM 731 C C . THR A 1 88 ? -5.354 -9.001 6.407 1.00 89.81 88 THR A C 1
ATOM 733 O O . THR A 1 88 ? -4.205 -9.109 5.984 1.00 89.81 88 THR A O 1
ATOM 736 N N . ILE A 1 89 ? -6.319 -9.854 6.051 1.00 88.88 89 ILE A N 1
ATOM 737 C CA . ILE A 1 89 ? -6.115 -10.897 5.037 1.00 88.88 89 ILE A CA 1
ATOM 738 C C . ILE A 1 89 ? -5.887 -10.254 3.670 1.00 88.88 89 ILE A C 1
ATOM 740 O O . ILE A 1 89 ? -4.946 -10.637 2.983 1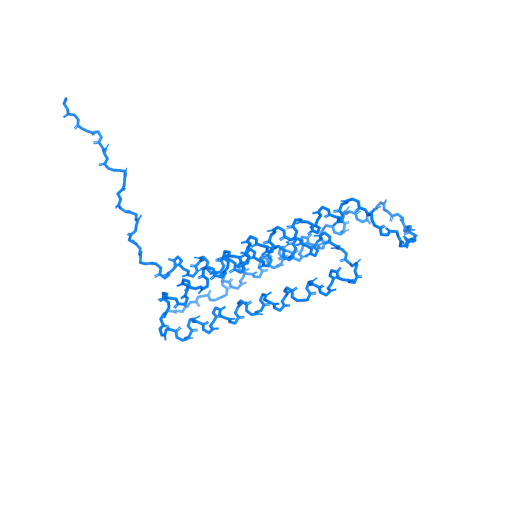.00 88.88 89 ILE A O 1
ATOM 744 N N . GLU A 1 90 ? -6.691 -9.256 3.315 1.00 84.44 90 GLU A N 1
ATOM 745 C CA . GLU A 1 90 ? -6.581 -8.551 2.038 1.00 84.44 90 GLU A CA 1
ATOM 746 C C . GLU A 1 90 ? -5.228 -7.838 1.884 1.00 84.44 90 GLU A C 1
ATOM 748 O O . GLU A 1 90 ? -4.515 -8.053 0.904 1.00 84.44 90 GLU A O 1
ATOM 753 N N . LEU A 1 91 ? -4.793 -7.095 2.909 1.00 91.38 91 LEU A N 1
ATOM 754 C CA . LEU A 1 91 ? -3.476 -6.446 2.907 1.00 91.38 91 LEU A CA 1
ATOM 755 C C . LEU A 1 91 ? -2.322 -7.459 2.820 1.00 91.38 91 LEU A C 1
ATOM 757 O O . LEU A 1 91 ? -1.331 -7.207 2.134 1.00 91.38 91 LEU A O 1
ATOM 761 N N . LYS A 1 92 ? -2.457 -8.627 3.465 1.00 92.88 92 LYS A N 1
ATOM 762 C CA . LYS A 1 92 ? -1.455 -9.704 3.393 1.00 92.88 92 LYS A CA 1
ATOM 763 C C . LYS A 1 92 ? -1.361 -10.345 2.014 1.00 92.88 92 LYS A C 1
ATOM 765 O O . LYS A 1 92 ? -0.269 -10.772 1.635 1.00 92.88 92 LYS A O 1
ATOM 770 N N . GLU A 1 93 ? -2.469 -10.442 1.286 1.00 89.50 93 GLU A N 1
ATOM 771 C CA . GLU A 1 93 ? -2.431 -10.918 -0.097 1.00 89.50 93 GLU A CA 1
ATOM 772 C C . GLU A 1 93 ? -1.675 -9.916 -0.970 1.00 89.50 93 GLU A C 1
ATOM 774 O O . GLU A 1 93 ? -0.781 -10.299 -1.719 1.00 89.50 93 GLU A O 1
ATOM 779 N N . LEU A 1 94 ? -1.911 -8.616 -0.779 1.00 89.00 94 LEU A N 1
ATOM 780 C CA . LEU A 1 94 ? -1.153 -7.583 -1.483 1.00 89.00 94 LEU A CA 1
ATOM 781 C C . LEU A 1 94 ? 0.336 -7.588 -1.103 1.00 89.00 94 LEU A C 1
ATOM 783 O O . LEU A 1 94 ? 1.183 -7.389 -1.972 1.00 89.00 94 LEU A O 1
ATOM 787 N N . ASP A 1 95 ? 0.693 -7.885 0.151 1.00 92.69 95 ASP A N 1
ATOM 788 C CA . ASP A 1 95 ? 2.092 -8.123 0.543 1.00 92.69 95 ASP A CA 1
ATOM 789 C C . ASP A 1 95 ? 2.708 -9.329 -0.178 1.00 92.69 95 ASP A C 1
ATOM 791 O O . ASP A 1 95 ? 3.909 -9.336 -0.446 1.00 92.69 95 ASP A O 1
ATOM 795 N N . LYS A 1 96 ? 1.919 -10.374 -0.448 1.00 91.12 96 LYS A N 1
ATOM 796 C CA . LYS A 1 96 ? 2.375 -11.553 -1.191 1.00 91.12 96 LYS A CA 1
ATOM 797 C C . LYS A 1 96 ? 2.617 -11.223 -2.657 1.00 91.12 96 LYS A C 1
ATOM 799 O O . LYS A 1 96 ? 3.714 -11.499 -3.126 1.00 91.12 96 LYS A O 1
ATOM 804 N N . VAL A 1 97 ? 1.670 -10.554 -3.308 1.00 86.75 97 VAL A N 1
ATOM 805 C CA . VAL A 1 97 ? 1.820 -10.076 -4.691 1.00 86.75 97 VAL A CA 1
ATOM 806 C C . VAL A 1 97 ? 3.054 -9.180 -4.828 1.00 86.75 97 VAL A C 1
ATOM 808 O O . VAL A 1 97 ? 3.840 -9.353 -5.747 1.00 86.75 97 VAL A O 1
ATOM 811 N N . TYR A 1 98 ? 3.297 -8.278 -3.871 1.00 89.94 98 TYR A N 1
ATOM 812 C CA . TYR A 1 98 ? 4.498 -7.438 -3.886 1.00 89.94 98 TYR A CA 1
ATOM 813 C C . TYR A 1 98 ? 5.802 -8.246 -3.856 1.00 89.94 98 TYR A C 1
ATOM 815 O O . TYR A 1 98 ? 6.764 -7.907 -4.538 1.00 89.94 98 TYR A O 1
ATOM 823 N N . ARG A 1 99 ? 5.852 -9.317 -3.051 1.00 91.25 99 ARG A N 1
ATOM 824 C CA . ARG A 1 99 ? 7.030 -10.194 -2.996 1.00 91.25 99 ARG A CA 1
ATOM 825 C C . ARG A 1 99 ? 7.240 -10.937 -4.307 1.00 91.25 99 ARG A C 1
ATOM 827 O O . ARG A 1 99 ? 8.386 -11.083 -4.696 1.00 91.25 99 ARG A O 1
ATOM 834 N N . GLU A 1 100 ? 6.166 -11.387 -4.949 1.00 86.44 100 GLU A N 1
ATOM 835 C CA . GLU A 1 100 ? 6.224 -12.055 -6.255 1.00 86.44 100 GLU A CA 1
ATOM 836 C C . GLU A 1 100 ? 6.777 -11.090 -7.316 1.00 86.44 100 GLU A C 1
ATOM 838 O O . GLU A 1 100 ? 7.825 -11.372 -7.884 1.00 86.44 100 GLU A O 1
ATOM 843 N N . LEU A 1 101 ? 6.209 -9.882 -7.428 1.00 85.31 101 LEU A N 1
ATOM 844 C CA . LEU A 1 101 ? 6.710 -8.827 -8.325 1.00 85.31 101 LEU A CA 1
ATOM 845 C C . LEU A 1 101 ? 8.179 -8.466 -8.062 1.00 85.31 101 LEU A C 1
ATOM 847 O O . LEU A 1 101 ? 8.944 -8.196 -8.979 1.00 85.31 101 LEU A O 1
ATOM 851 N N . LYS A 1 102 ? 8.604 -8.472 -6.796 1.00 86.25 102 LYS A N 1
ATOM 852 C CA . LYS A 1 102 ? 10.000 -8.213 -6.431 1.00 86.25 102 LYS A CA 1
ATOM 853 C C . LYS A 1 102 ? 10.951 -9.329 -6.865 1.00 86.25 102 LYS A C 1
ATOM 855 O O . LYS A 1 102 ? 12.128 -9.042 -7.065 1.00 86.25 102 LYS A O 1
ATOM 860 N N . GLU A 1 103 ? 10.500 -10.579 -6.929 1.00 83.94 103 GLU A N 1
ATOM 861 C CA . GLU A 1 103 ? 11.309 -11.652 -7.511 1.00 83.94 103 GLU A CA 1
ATOM 862 C C . GLU A 1 103 ? 11.337 -11.527 -9.038 1.00 83.94 103 GLU A C 1
ATOM 864 O O . GLU A 1 103 ? 12.425 -11.559 -9.604 1.00 83.94 103 GLU A O 1
ATOM 869 N N . ASP A 1 104 ? 10.197 -11.237 -9.675 1.00 78.56 104 ASP A N 1
ATOM 870 C CA . ASP A 1 104 ? 10.112 -11.024 -11.129 1.00 78.56 104 ASP A CA 1
ATOM 871 C C . ASP A 1 104 ? 11.039 -9.882 -11.597 1.00 78.56 104 ASP A C 1
ATOM 873 O O . ASP A 1 104 ? 11.764 -10.026 -12.582 1.00 78.56 104 ASP A O 1
ATOM 877 N N . LEU A 1 105 ? 11.115 -8.786 -10.826 1.00 80.44 105 LEU A N 1
ATOM 878 C CA . LEU A 1 105 ? 12.012 -7.655 -11.099 1.00 80.44 105 LEU A CA 1
ATOM 879 C C . LEU A 1 105 ? 13.502 -8.042 -11.058 1.00 80.44 105 LEU A C 1
ATOM 881 O O . LEU A 1 105 ? 14.323 -7.415 -11.721 1.00 80.44 105 LEU A O 1
ATOM 885 N N . LYS A 1 106 ? 13.892 -9.046 -10.259 1.00 74.94 106 LYS A N 1
ATOM 886 C CA . LYS A 1 106 ? 15.298 -9.490 -10.170 1.00 74.94 106 LYS A CA 1
ATOM 887 C C . LYS A 1 106 ? 15.709 -10.376 -11.339 1.00 74.94 106 LYS A C 1
ATOM 889 O O . LYS A 1 106 ? 16.899 -10.440 -11.644 1.00 74.94 106 LYS A O 1
ATOM 894 N N . ASP A 1 107 ? 14.749 -11.050 -11.964 1.00 71.19 107 ASP A N 1
ATOM 895 C CA . ASP A 1 107 ? 14.985 -11.992 -13.056 1.00 71.19 107 ASP A CA 1
ATOM 896 C C . ASP A 1 107 ? 15.029 -11.295 -14.441 1.00 71.19 107 ASP A C 1
ATOM 898 O O . ASP A 1 107 ? 15.137 -11.970 -15.465 1.00 71.19 107 ASP A O 1
ATOM 902 N N . ASN A 1 108 ? 15.043 -9.948 -14.475 1.00 59.03 108 ASN A N 1
ATOM 903 C CA . ASN A 1 108 ? 15.149 -9.078 -15.663 1.00 59.03 108 ASN A CA 1
ATOM 904 C C . ASN A 1 108 ? 14.039 -9.280 -16.719 1.00 59.03 108 ASN A C 1
ATOM 906 O O . ASN A 1 108 ? 14.275 -9.075 -17.912 1.00 59.03 108 ASN A O 1
ATOM 910 N N . ALA A 1 109 ? 12.834 -9.681 -16.308 1.00 54.09 109 ALA A N 1
ATOM 911 C CA . ALA A 1 109 ? 11.658 -9.669 -17.175 1.00 54.09 109 ALA A CA 1
ATOM 912 C C . ALA A 1 109 ? 10.897 -8.343 -16.989 1.00 54.09 109 ALA A C 1
ATOM 914 O O . ALA A 1 109 ? 10.450 -8.046 -15.886 1.00 54.09 109 ALA A O 1
ATOM 915 N N . ASP A 1 110 ? 10.770 -7.550 -18.057 1.00 59.06 110 ASP A N 1
ATOM 916 C CA . ASP A 1 110 ? 9.870 -6.388 -18.154 1.00 59.06 110 ASP A CA 1
ATOM 917 C C . ASP A 1 110 ? 9.927 -5.393 -16.967 1.00 59.06 110 ASP A C 1
ATOM 919 O O . ASP A 1 110 ? 8.909 -5.053 -16.359 1.00 59.06 110 ASP A O 1
ATOM 923 N N . ASN A 1 111 ? 11.133 -4.890 -16.653 1.00 71.88 111 ASN A N 1
ATOM 924 C CA . ASN A 1 111 ? 11.428 -4.024 -15.496 1.00 71.88 111 ASN A CA 1
ATOM 925 C C . ASN A 1 111 ? 10.425 -2.873 -15.283 1.00 71.88 111 ASN A C 1
ATOM 927 O O . ASN A 1 111 ? 10.035 -2.597 -14.147 1.00 71.88 111 ASN A O 1
ATOM 931 N N . GLU A 1 112 ? 10.000 -2.194 -16.353 1.00 80.06 112 GLU A N 1
ATOM 932 C CA . GLU A 1 112 ? 9.059 -1.072 -16.260 1.00 80.06 112 GLU A CA 1
ATOM 933 C C . GLU A 1 112 ? 7.652 -1.517 -15.851 1.00 80.06 112 GLU A C 1
ATOM 935 O O . GLU A 1 112 ? 7.065 -0.942 -14.931 1.00 80.06 112 GLU A O 1
ATOM 940 N N . GLU A 1 113 ? 7.123 -2.571 -16.475 1.00 79.56 113 GLU A N 1
ATOM 941 C CA . GLU A 1 113 ? 5.791 -3.087 -16.156 1.00 79.56 113 GLU A CA 1
ATOM 942 C C . GLU A 1 113 ? 5.738 -3.605 -14.715 1.00 79.56 113 GLU A C 1
ATOM 944 O O . GLU A 1 113 ? 4.799 -3.301 -13.970 1.00 79.56 113 GLU A O 1
ATOM 949 N N . VAL A 1 114 ? 6.787 -4.313 -14.287 1.00 83.69 114 VAL A N 1
ATOM 950 C CA . VAL A 1 114 ? 6.898 -4.823 -12.919 1.00 83.69 114 VAL A CA 1
ATOM 951 C C . VAL A 1 114 ? 6.952 -3.674 -11.909 1.00 83.69 114 VAL A C 1
ATOM 953 O O . VAL A 1 114 ? 6.230 -3.704 -10.909 1.00 83.69 114 VAL A O 1
ATOM 956 N N . VAL A 1 115 ? 7.723 -2.614 -12.174 1.00 84.88 115 VAL A N 1
ATOM 957 C CA . VAL A 1 115 ? 7.767 -1.429 -11.301 1.00 84.88 115 VAL A CA 1
ATOM 958 C C . VAL A 1 115 ? 6.405 -0.736 -11.218 1.00 84.88 115 VAL A C 1
ATOM 960 O O . VAL A 1 115 ? 5.947 -0.413 -10.117 1.00 84.88 115 VAL A O 1
ATOM 963 N N . VAL A 1 116 ? 5.711 -0.553 -12.343 1.00 86.88 116 VAL A N 1
ATOM 964 C CA . VAL A 1 116 ? 4.360 0.029 -12.355 1.00 86.88 116 VAL A CA 1
ATOM 965 C C . VAL A 1 116 ? 3.394 -0.822 -11.526 1.00 86.88 116 VAL A C 1
ATOM 967 O O . VAL A 1 116 ? 2.634 -0.280 -10.716 1.00 86.88 116 VAL A O 1
ATOM 970 N N . ALA A 1 117 ? 3.451 -2.149 -11.657 1.00 86.75 117 ALA A N 1
ATOM 971 C CA . ALA A 1 117 ? 2.640 -3.071 -10.868 1.00 86.75 117 ALA A CA 1
ATOM 972 C C . ALA A 1 117 ? 2.964 -2.998 -9.363 1.00 86.75 117 ALA A C 1
ATOM 974 O O . ALA A 1 117 ? 2.054 -3.017 -8.528 1.00 86.75 117 ALA A O 1
ATOM 975 N N . MET A 1 118 ? 4.240 -2.843 -8.997 1.00 89.25 118 MET A N 1
ATOM 976 C CA . MET A 1 118 ? 4.681 -2.663 -7.609 1.00 89.25 118 MET A CA 1
ATOM 977 C C . MET A 1 118 ? 4.142 -1.360 -7.005 1.00 89.25 118 MET A C 1
ATOM 979 O O . MET A 1 118 ? 3.598 -1.370 -5.897 1.00 89.25 118 MET A O 1
ATOM 983 N N . ILE A 1 119 ? 4.211 -0.246 -7.738 1.00 90.69 119 ILE A N 1
ATOM 984 C CA . ILE A 1 119 ? 3.638 1.040 -7.309 1.00 90.69 119 ILE A CA 1
ATOM 985 C C . ILE A 1 119 ? 2.111 0.934 -7.185 1.00 90.69 119 ILE A C 1
ATOM 987 O O . ILE A 1 119 ? 1.520 1.436 -6.224 1.00 90.69 119 ILE A O 1
ATOM 991 N N . GLN A 1 120 ? 1.453 0.246 -8.119 1.00 89.81 120 GLN A N 1
ATOM 992 C CA . GLN A 1 120 ? 0.008 0.035 -8.070 1.00 89.81 120 GLN A CA 1
ATOM 993 C C . GLN A 1 120 ? -0.414 -0.826 -6.869 1.00 89.81 120 GLN A C 1
ATOM 995 O O . GLN A 1 120 ? -1.451 -0.557 -6.262 1.00 89.81 120 GLN A O 1
ATOM 1000 N N . ASN A 1 121 ? 0.400 -1.806 -6.466 1.00 91.19 121 ASN A N 1
ATOM 1001 C CA . ASN A 1 121 ? 0.170 -2.600 -5.257 1.00 91.19 121 ASN A CA 1
ATOM 1002 C C . ASN A 1 121 ? 0.124 -1.715 -3.998 1.00 91.19 121 ASN A C 1
ATOM 1004 O O . ASN A 1 121 ? -0.781 -1.855 -3.172 1.00 91.19 121 ASN A O 1
ATOM 1008 N N . TYR A 1 122 ? 1.047 -0.755 -3.883 1.00 95.38 122 TYR A N 1
ATOM 1009 C CA . TYR A 1 122 ? 1.040 0.232 -2.802 1.00 95.38 122 TYR A CA 1
ATOM 1010 C C . TYR A 1 122 ? -0.206 1.120 -2.821 1.00 95.38 122 TYR A C 1
ATOM 1012 O O . TYR A 1 122 ? -0.836 1.316 -1.779 1.00 95.38 122 TYR A O 1
ATOM 1020 N N . ARG A 1 123 ? -0.589 1.629 -3.997 1.00 92.12 123 ARG A N 1
ATOM 1021 C CA . ARG A 1 123 ? -1.798 2.453 -4.156 1.00 92.12 123 ARG A CA 1
ATOM 1022 C C . ARG A 1 123 ? -3.050 1.709 -3.716 1.00 92.12 123 ARG A C 1
ATOM 1024 O O . ARG A 1 123 ? -3.841 2.269 -2.968 1.00 92.12 123 ARG A O 1
ATOM 1031 N N . LEU A 1 124 ? -3.183 0.445 -4.109 1.00 91.00 124 LEU A N 1
ATOM 1032 C CA . LEU A 1 124 ? -4.333 -0.377 -3.750 1.00 91.00 124 LEU A CA 1
ATOM 1033 C C . LEU A 1 124 ? -4.403 -0.651 -2.240 1.00 91.00 124 LEU A C 1
ATOM 1035 O O . LEU A 1 124 ? -5.473 -0.539 -1.648 1.00 91.00 124 LEU A O 1
ATOM 1039 N N . LYS A 1 125 ? -3.267 -0.943 -1.584 1.00 93.25 125 LYS A N 1
ATOM 1040 C CA . LYS A 1 125 ? -3.221 -1.076 -0.113 1.00 93.25 125 LYS A CA 1
ATOM 1041 C C . LYS A 1 125 ? -3.715 0.185 0.582 1.00 93.25 125 LYS A C 1
ATOM 1043 O O . LYS A 1 125 ? -4.451 0.096 1.564 1.00 93.25 125 LYS A O 1
ATOM 1048 N N . LEU A 1 126 ? -3.275 1.345 0.096 1.00 95.38 126 LEU A N 1
ATOM 1049 C CA . LEU A 1 126 ? -3.717 2.623 0.629 1.00 95.38 126 LEU A CA 1
ATOM 1050 C C . LEU A 1 126 ? -5.219 2.803 0.388 1.00 95.38 126 LEU A C 1
ATOM 1052 O O . LEU A 1 126 ? -5.936 3.022 1.352 1.00 95.38 126 LEU A O 1
ATOM 1056 N N . GLU A 1 127 ? -5.701 2.627 -0.842 1.00 92.25 127 GLU A N 1
ATOM 1057 C CA . GLU A 1 127 ? -7.112 2.785 -1.219 1.00 92.25 127 GLU A CA 1
ATOM 1058 C C . GLU A 1 127 ? -8.056 1.935 -0.359 1.00 92.25 127 GLU A C 1
ATOM 1060 O O . GLU A 1 127 ? -9.019 2.470 0.183 1.00 92.25 127 GLU A O 1
ATOM 1065 N N . ILE A 1 128 ? -7.736 0.655 -0.129 1.00 89.50 128 ILE A N 1
ATOM 1066 C CA . ILE A 1 128 ? -8.518 -0.227 0.756 1.00 89.50 128 ILE A CA 1
ATOM 1067 C C . ILE A 1 128 ? -8.614 0.361 2.167 1.00 89.50 128 ILE A C 1
ATOM 1069 O O . ILE A 1 128 ? -9.689 0.389 2.771 1.00 89.50 128 ILE A O 1
ATOM 1073 N N . LEU A 1 129 ? -7.487 0.841 2.705 1.00 93.69 129 LEU A N 1
ATOM 1074 C CA . LEU A 1 129 ? -7.449 1.473 4.021 1.00 93.69 129 LEU A CA 1
ATOM 1075 C C . LEU A 1 129 ? -8.240 2.787 4.040 1.00 93.69 129 LEU A C 1
ATOM 1077 O O . LEU A 1 129 ? -8.940 3.056 5.010 1.00 93.69 129 LEU A O 1
ATOM 1081 N N . GLU A 1 130 ? -8.160 3.610 2.999 1.00 92.88 130 GLU A N 1
ATOM 1082 C CA . GLU A 1 130 ? -8.919 4.860 2.925 1.00 92.88 130 GLU A CA 1
ATOM 1083 C C . GLU A 1 130 ? -10.425 4.603 2.814 1.00 92.88 130 GLU A C 1
ATOM 1085 O O . GLU A 1 130 ? -11.201 5.219 3.544 1.00 92.88 130 GLU A O 1
ATOM 1090 N N . GLU A 1 131 ? -10.843 3.659 1.973 1.00 87.38 131 GLU A N 1
ATOM 1091 C CA . GLU A 1 131 ? -12.247 3.304 1.788 1.00 87.38 131 GLU A CA 1
ATOM 1092 C C . GLU A 1 131 ? -12.859 2.757 3.080 1.00 87.38 131 GLU A C 1
ATOM 1094 O O . GLU A 1 131 ? -13.941 3.193 3.487 1.00 87.38 131 GLU A O 1
ATOM 1099 N N . ILE A 1 132 ? -12.160 1.856 3.782 1.00 88.19 132 ILE A N 1
ATOM 1100 C CA . ILE A 1 132 ? -12.690 1.332 5.042 1.00 88.19 132 ILE A CA 1
ATOM 1101 C C . ILE A 1 132 ? -12.739 2.410 6.126 1.00 88.19 132 ILE A C 1
ATOM 1103 O O . ILE A 1 132 ? -13.680 2.450 6.917 1.00 88.19 132 ILE A O 1
ATOM 1107 N N . LEU A 1 133 ? -11.766 3.321 6.157 1.00 91.00 133 LEU A N 1
ATOM 1108 C CA . LEU A 1 133 ? -11.770 4.443 7.090 1.00 91.00 133 LEU A CA 1
ATOM 1109 C C . LEU A 1 133 ? -12.931 5.402 6.834 1.00 91.00 133 LEU A C 1
ATOM 1111 O O . LEU A 1 133 ? -13.574 5.824 7.794 1.00 91.00 133 LEU A O 1
ATOM 1115 N N . LEU A 1 134 ? -13.252 5.685 5.570 1.00 88.25 134 LEU A N 1
ATOM 1116 C CA . LEU A 1 134 ? -14.421 6.487 5.200 1.00 88.25 134 LEU A CA 1
ATOM 1117 C C . LEU A 1 134 ? -15.727 5.852 5.691 1.00 88.25 134 LEU A C 1
ATOM 1119 O O . LEU A 1 134 ? -16.618 6.561 6.150 1.00 88.25 134 LEU A O 1
ATOM 1123 N N . GLN A 1 135 ? -15.837 4.523 5.646 1.00 86.00 135 GLN A N 1
ATOM 1124 C CA . GLN A 1 135 ? -17.006 3.804 6.165 1.00 86.00 135 GLN A CA 1
ATOM 1125 C C . GLN A 1 135 ? -17.072 3.790 7.702 1.00 86.00 135 GLN A C 1
ATOM 1127 O O . GLN A 1 135 ? -18.157 3.677 8.274 1.00 86.00 135 GLN A O 1
ATOM 1132 N N . LEU A 1 136 ? -15.921 3.876 8.376 1.00 85.38 136 LEU A N 1
ATOM 1133 C CA . LEU A 1 136 ? -15.818 3.891 9.837 1.00 85.38 136 LEU A CA 1
ATOM 1134 C C . LEU A 1 136 ? -15.995 5.289 10.441 1.00 85.38 136 LEU A C 1
ATOM 1136 O O . LEU A 1 136 ? -16.354 5.399 11.617 1.00 85.38 136 LEU A O 1
ATOM 1140 N N . GLN A 1 137 ? -15.745 6.352 9.674 1.00 80.75 137 GLN A N 1
ATOM 1141 C CA . GLN A 1 137 ? -16.008 7.714 10.118 1.00 80.75 137 GLN A CA 1
ATOM 1142 C C . GLN A 1 137 ? -17.527 7.959 10.194 1.00 80.75 137 GLN A C 1
ATOM 1144 O O . GLN A 1 137 ? -18.263 7.651 9.255 1.00 80.75 137 GLN A O 1
ATOM 1149 N N . PRO A 1 138 ? -18.045 8.510 11.307 1.00 61.97 138 PRO A N 1
ATOM 1150 C CA . PRO A 1 138 ? -19.445 8.907 11.375 1.00 61.97 138 PRO A CA 1
ATOM 1151 C C . PRO A 1 138 ? -19.695 10.024 10.349 1.00 61.97 138 PRO A C 1
ATOM 1153 O O . PRO A 1 138 ? -18.845 10.894 10.182 1.00 61.97 138 PRO A O 1
ATOM 1156 N N . ALA A 1 139 ? -20.846 10.001 9.671 1.00 55.56 139 ALA A N 1
ATOM 1157 C CA . ALA A 1 139 ? -21.237 10.883 8.560 1.00 55.56 139 ALA A CA 1
ATOM 1158 C C . ALA A 1 139 ? -21.396 12.387 8.915 1.00 55.56 139 ALA A C 1
ATOM 1160 O O . ALA A 1 139 ? -22.335 13.046 8.466 1.00 55.56 139 ALA A O 1
ATOM 1161 N N . ASN A 1 140 ? -20.509 12.955 9.733 1.00 48.59 140 ASN A N 1
ATOM 1162 C CA . ASN A 1 140 ? -20.745 14.189 10.472 1.00 48.59 140 ASN A CA 1
ATOM 1163 C C . ASN A 1 140 ? -19.722 15.294 10.157 1.00 48.59 140 ASN A C 1
ATOM 1165 O O . ASN A 1 140 ? -19.336 16.000 11.077 1.00 48.59 140 ASN A O 1
ATOM 1169 N N . GLU A 1 141 ? -19.305 15.498 8.904 1.00 50.75 141 GLU A N 1
ATOM 1170 C CA . GLU A 1 141 ? -18.571 16.724 8.509 1.00 50.75 141 GLU A CA 1
ATOM 1171 C C . GLU A 1 141 ? -19.028 17.304 7.155 1.00 50.75 141 GLU A C 1
ATOM 1173 O O . GLU A 1 141 ? -18.262 17.933 6.441 1.00 50.75 141 GLU A O 1
ATOM 1178 N N . ASN A 1 142 ? -20.317 17.167 6.813 1.00 43.91 142 ASN A N 1
ATOM 1179 C CA . ASN A 1 142 ? -20.942 17.891 5.690 1.00 43.91 142 ASN A CA 1
ATOM 1180 C C . ASN A 1 142 ? -22.043 18.858 6.152 1.00 43.91 142 ASN A C 1
ATOM 1182 O O . ASN A 1 142 ? -23.098 18.973 5.532 1.00 43.91 142 ASN A O 1
ATOM 1186 N N . THR A 1 143 ? -21.818 19.573 7.253 1.00 47.44 143 THR A N 1
ATOM 1187 C CA . THR A 1 143 ? -22.638 20.743 7.596 1.00 47.44 143 THR A CA 1
ATOM 1188 C C . THR A 1 143 ? -21.759 21.835 8.175 1.00 47.44 143 THR A C 1
ATOM 1190 O O . THR A 1 143 ? -21.490 21.817 9.377 1.00 47.44 143 THR A O 1
ATOM 1193 N N . LYS A 1 144 ? -21.331 22.759 7.306 1.00 45.88 144 LYS A N 1
ATOM 1194 C CA . LYS A 1 144 ? -21.146 24.210 7.512 1.00 45.88 144 LYS A CA 1
ATOM 1195 C C . LYS A 1 144 ? -20.127 24.720 6.490 1.00 45.88 144 LYS A C 1
ATOM 1197 O O . LYS A 1 144 ? -18.944 24.696 6.790 1.00 45.88 144 LYS A O 1
ATOM 1202 N N . ASP A 1 145 ? -20.597 25.146 5.314 1.00 44.38 145 ASP A N 1
ATOM 1203 C CA . ASP A 1 145 ? -20.151 26.439 4.756 1.00 44.38 145 ASP A CA 1
ATOM 1204 C C . ASP A 1 145 ? -20.877 26.947 3.497 1.00 44.38 145 ASP A C 1
ATOM 1206 O O . ASP A 1 145 ? -20.473 27.966 2.957 1.00 44.38 145 ASP A O 1
ATOM 1210 N N . ASP A 1 146 ? -22.023 26.384 3.096 1.00 43.59 146 ASP A N 1
ATOM 1211 C CA . ASP A 1 146 ? -22.802 26.938 1.968 1.00 43.59 146 ASP A CA 1
ATOM 1212 C C . ASP A 1 146 ? -24.179 27.492 2.369 1.00 43.59 146 ASP A C 1
ATOM 1214 O O . ASP A 1 146 ? -25.165 27.371 1.644 1.00 43.59 146 ASP A O 1
ATOM 1218 N N . GLU A 1 147 ? -24.264 28.157 3.527 1.00 41.34 147 GLU A N 1
ATOM 1219 C CA . GLU A 1 147 ? -25.447 28.952 3.879 1.00 41.34 147 GLU A CA 1
ATOM 1220 C C . GLU A 1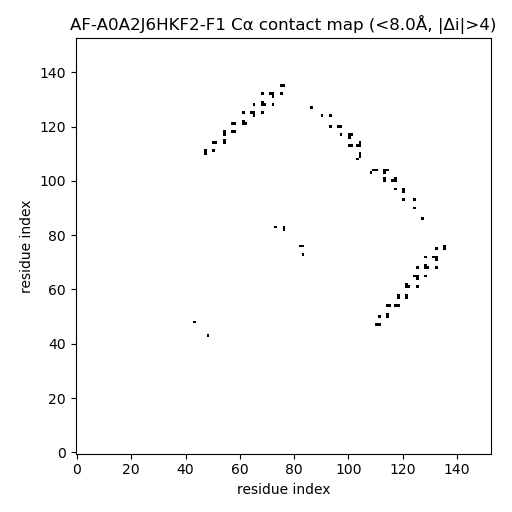 147 ? -25.084 30.330 4.461 1.00 41.34 147 GLU A C 1
ATOM 1222 O O . GLU A 1 147 ? -25.493 30.727 5.548 1.00 41.34 147 GLU A O 1
ATOM 1227 N N . LYS A 1 148 ? -24.356 31.130 3.673 1.00 42.34 148 LYS A N 1
ATOM 1228 C CA . LYS A 1 148 ? -24.617 32.579 3.613 1.00 42.34 148 LYS A CA 1
ATOM 1229 C C . LYS A 1 148 ? -25.309 32.911 2.302 1.00 42.34 148 LYS A C 1
ATOM 1231 O O . LYS A 1 148 ? -24.785 33.590 1.423 1.00 42.34 148 LYS A O 1
ATOM 1236 N N . LYS A 1 149 ? -26.542 32.413 2.216 1.00 40.50 149 LYS A N 1
ATOM 1237 C CA . LYS A 1 149 ? -27.570 32.900 1.310 1.00 40.50 149 LYS A CA 1
ATOM 1238 C C . LYS A 1 149 ? -27.730 34.405 1.506 1.00 40.50 149 LYS A C 1
ATOM 1240 O O . LYS A 1 149 ? -28.007 34.901 2.595 1.00 40.50 149 LYS A O 1
ATOM 1245 N N . SER A 1 150 ? -27.573 35.101 0.397 1.00 47.47 150 SER A N 1
ATOM 1246 C CA . SER A 1 150 ? -28.091 36.430 0.131 1.00 47.47 150 SER A CA 1
ATOM 1247 C C . SER A 1 150 ? -29.532 36.560 0.640 1.00 47.47 150 SER A C 1
ATOM 1249 O O . SER A 1 150 ? -30.397 35.830 0.171 1.00 47.47 150 SER A O 1
ATOM 1251 N N . ILE A 1 151 ? -29.792 37.497 1.552 1.00 45.31 151 ILE A N 1
ATOM 1252 C CA . ILE A 1 151 ? -31.034 38.289 1.652 1.00 45.31 151 ILE A CA 1
ATOM 1253 C C . ILE A 1 151 ? -30.716 39.508 2.541 1.00 45.31 151 ILE A C 1
ATOM 1255 O O . ILE A 1 151 ? -30.489 39.373 3.735 1.00 45.31 151 ILE A O 1
ATOM 1259 N N . ASN A 1 152 ? -30.395 40.643 1.919 1.00 40.44 152 ASN A N 1
ATOM 1260 C CA . ASN A 1 152 ? -31.291 41.790 1.688 1.00 40.44 152 ASN A CA 1
ATOM 1261 C C . ASN A 1 152 ? -31.517 42.677 2.924 1.00 40.44 152 ASN A C 1
ATOM 1263 O O . ASN A 1 152 ? -32.412 42.407 3.723 1.00 40.44 152 ASN A O 1
ATOM 1267 N N . LEU A 1 153 ? -30.766 43.784 2.990 1.00 38.41 153 LEU A N 1
ATOM 1268 C CA . LEU A 1 153 ? -31.284 45.156 2.857 1.00 38.41 153 LEU A CA 1
ATOM 1269 C C . LEU A 1 153 ? -30.135 46.127 2.558 1.00 38.41 153 LEU A C 1
ATOM 1271 O O . LEU A 1 153 ? -29.083 46.004 3.222 1.00 38.41 153 LEU A O 1
#

Mean predicted aligned error: 15.68 Å

Radius of gyration: 22.47 Å; Cα contacts (8 Å, |Δi|>4): 55; chains: 1; bounding box: 57×58×56 Å

Foldseek 3Di:
DPDPVVVVVVVVVVVVCCVVVVVVVVCVPPVPDDDDDDDDDDPDDVVLVVLVVVLVVLCVVLVVLLVVLVVVLCVLCPPVVVVCVVLVVVLVVLVVVLVVLVVVCVVPDPVNVSSVVNSVSSVVSNVSSVVVVVVSDDPPDPDDDPPPDDDDD

pLDDT: mean 71.61, std 20.09, range [38.41, 97.44]